Protein AF-A0A6M9PTT8-F1 (afdb_monomer_lite)

InterPro domains:
  IPR007263 DCC1-like thiol-disulfide oxidoreductase family [PF04134] (1-108)
  IPR044691 Thioredoxin DCC1 [PTHR34290] (1-108)

pLDDT: mean 92.11, std 5.52, range [56.5, 97.12]

Sequence (123 aa):
MFYDGLCPLCQAEITFLSGRNEAGLLQFVDIHSDRYSPDGLGISCQQALDSMYAQYDDGELINGVDVFVAAYQRSRLPTLAWLFSRPLLQPILKVAYRFFAKYRHTISSIFGPAALWLVNKKG

Structure (mmCIF, N/CA/C/O backbone):
data_AF-A0A6M9PTT8-F1
#
_entry.id   AF-A0A6M9PTT8-F1
#
loop_
_atom_site.group_PDB
_atom_site.id
_atom_site.type_symbol
_atom_site.label_atom_id
_atom_site.label_alt_id
_atom_site.label_comp_id
_atom_site.label_asym_id
_atom_site.label_entity_id
_atom_site.label_seq_id
_atom_site.pdbx_PDB_ins_code
_atom_site.Cartn_x
_atom_site.Cartn_y
_atom_site.Cartn_z
_atom_site.occupancy
_atom_site.B_iso_or_equiv
_atom_site.auth_seq_id
_atom_site.auth_comp_id
_atom_site.auth_asym_id
_atom_site.auth_atom_id
_atom_site.pdbx_PDB_model_num
ATOM 1 N N . MET A 1 1 ? -5.858 -0.735 -5.746 1.00 95.00 1 MET A N 1
ATOM 2 C CA . MET A 1 1 ? -4.626 -0.612 -4.933 1.00 95.00 1 MET A CA 1
ATOM 3 C C . MET A 1 1 ? -3.800 -1.871 -5.136 1.00 95.00 1 MET A C 1
ATOM 5 O O . MET A 1 1 ? -4.332 -2.962 -4.952 1.00 95.00 1 MET A O 1
ATOM 9 N N . PHE A 1 2 ? -2.551 -1.723 -5.573 1.00 95.38 2 PHE A N 1
ATOM 10 C CA . PHE A 1 2 ? -1.662 -2.829 -5.936 1.00 95.38 2 PHE A CA 1
ATOM 11 C C . PHE A 1 2 ? -0.677 -3.083 -4.803 1.00 95.38 2 PHE A C 1
ATOM 13 O O . PHE A 1 2 ? 0.028 -2.157 -4.407 1.00 95.38 2 PHE A O 1
ATOM 20 N N . TYR A 1 3 ? -0.640 -4.303 -4.274 1.00 95.00 3 TYR A N 1
ATOM 21 C CA . TYR A 1 3 ? 0.178 -4.640 -3.109 1.00 95.00 3 TYR A CA 1
ATOM 22 C C . TYR A 1 3 ? 1.046 -5.872 -3.350 1.00 95.00 3 TYR A C 1
ATOM 24 O O . TYR A 1 3 ? 0.751 -6.708 -4.198 1.00 95.00 3 TYR A O 1
ATOM 32 N N . ASP A 1 4 ? 2.120 -5.983 -2.572 1.00 94.88 4 ASP A N 1
ATOM 33 C CA . ASP A 1 4 ? 3.013 -7.137 -2.583 1.00 94.88 4 ASP A CA 1
ATOM 34 C C . ASP A 1 4 ? 2.506 -8.217 -1.615 1.00 94.88 4 ASP A C 1
ATOM 36 O O . ASP A 1 4 ? 2.650 -8.090 -0.394 1.00 94.88 4 ASP A O 1
ATOM 40 N N . GLY A 1 5 ? 1.922 -9.291 -2.153 1.00 93.06 5 GLY A N 1
ATOM 41 C CA . GLY A 1 5 ? 1.487 -10.453 -1.382 1.00 93.06 5 GLY A CA 1
ATOM 42 C C . GLY A 1 5 ? 2.611 -11.191 -0.651 1.00 93.06 5 GLY A C 1
ATOM 43 O O . GLY A 1 5 ? 2.344 -11.862 0.342 1.00 93.06 5 GLY A O 1
ATOM 44 N N . LEU A 1 6 ? 3.881 -11.019 -1.030 1.00 93.12 6 LEU A N 1
ATOM 45 C CA . LEU A 1 6 ? 5.027 -11.636 -0.344 1.00 93.12 6 LEU A CA 1
ATOM 46 C C . LEU A 1 6 ? 5.551 -10.797 0.834 1.00 93.12 6 LEU A C 1
ATOM 48 O O . LEU A 1 6 ? 6.532 -11.157 1.488 1.00 93.12 6 LEU A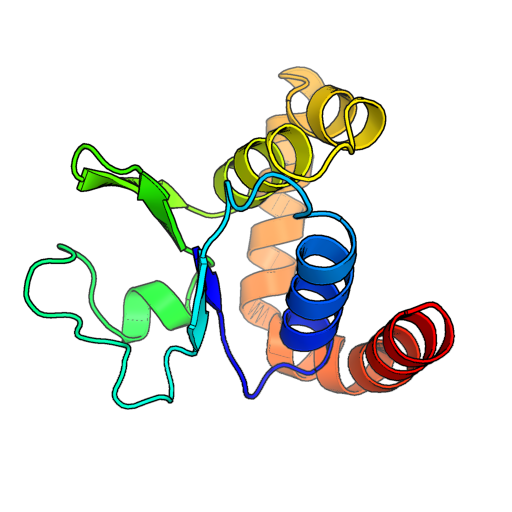 O 1
ATOM 52 N N . CYS A 1 7 ? 4.893 -9.679 1.139 1.00 93.69 7 CYS A N 1
ATOM 53 C CA . CYS A 1 7 ? 5.209 -8.795 2.251 1.00 93.69 7 CYS A CA 1
ATOM 54 C C . CYS A 1 7 ? 4.130 -8.925 3.352 1.00 93.69 7 CYS A C 1
ATOM 56 O O . CYS A 1 7 ? 3.071 -8.310 3.237 1.00 93.69 7 CYS A O 1
ATOM 58 N N . PRO A 1 8 ? 4.380 -9.661 4.459 1.00 93.19 8 PRO A N 1
ATOM 59 C CA . PRO A 1 8 ? 3.414 -9.811 5.558 1.00 93.19 8 PRO A CA 1
ATOM 60 C C . PRO A 1 8 ? 2.855 -8.501 6.135 1.00 93.19 8 PRO A C 1
ATOM 62 O O . PRO A 1 8 ? 1.673 -8.428 6.449 1.00 93.19 8 PRO A O 1
ATOM 65 N N . LEU A 1 9 ? 3.665 -7.443 6.243 1.00 92.94 9 LEU A N 1
ATOM 66 C CA . LEU A 1 9 ? 3.192 -6.127 6.679 1.00 92.94 9 LEU A CA 1
ATOM 67 C C . LEU A 1 9 ? 2.252 -5.484 5.650 1.00 92.94 9 LEU A C 1
ATOM 69 O O . LEU A 1 9 ? 1.261 -4.866 6.023 1.00 92.94 9 LEU A O 1
ATOM 73 N N . CYS A 1 10 ? 2.530 -5.670 4.360 1.00 94.56 10 CYS A N 1
ATOM 74 C CA . CYS A 1 10 ? 1.668 -5.209 3.280 1.00 94.56 10 CYS A CA 1
ATOM 75 C C . CYS A 1 10 ? 0.333 -5.973 3.306 1.00 94.56 10 CYS A C 1
ATOM 77 O O . CYS A 1 10 ? -0.724 -5.357 3.236 1.00 94.56 10 CYS A O 1
ATOM 79 N N . GLN A 1 11 ? 0.363 -7.295 3.513 1.00 95.25 11 GLN A N 1
ATOM 80 C CA . GLN A 1 11 ? -0.846 -8.100 3.724 1.00 95.25 11 GLN A CA 1
ATOM 81 C C . GLN A 1 11 ? -1.637 -7.650 4.962 1.00 95.25 11 GLN A C 1
ATOM 83 O O . GLN A 1 11 ? -2.868 -7.597 4.920 1.00 95.25 11 GLN A O 1
ATOM 88 N N . ALA A 1 12 ? -0.951 -7.307 6.058 1.00 94.50 12 ALA A N 1
ATOM 89 C CA . ALA A 1 12 ? -1.591 -6.817 7.275 1.00 94.50 12 ALA A CA 1
ATOM 90 C C . ALA A 1 12 ? -2.333 -5.496 7.025 1.00 94.50 12 ALA A C 1
ATOM 92 O O . ALA A 1 12 ? -3.475 -5.346 7.455 1.00 94.50 12 ALA A O 1
ATOM 93 N N . GLU A 1 13 ? -1.715 -4.577 6.279 1.00 95.50 13 GLU A N 1
ATOM 94 C CA . GLU A 1 13 ? -2.334 -3.320 5.854 1.00 95.50 13 GLU A CA 1
ATOM 95 C C . GLU A 1 13 ? -3.584 -3.573 5.001 1.00 95.50 13 GLU A C 1
ATOM 97 O O . GLU A 1 13 ? -4.654 -3.046 5.300 1.00 95.50 13 GLU A O 1
ATOM 102 N N . ILE A 1 14 ? -3.493 -4.443 3.986 1.00 95.94 14 ILE A N 1
ATOM 103 C CA . ILE A 1 14 ? -4.649 -4.782 3.141 1.00 95.94 14 ILE A CA 1
ATOM 104 C C . ILE A 1 14 ? -5.776 -5.404 3.961 1.00 95.94 14 ILE A C 1
ATOM 106 O O . ILE A 1 14 ? -6.935 -5.036 3.791 1.00 95.94 14 ILE A O 1
ATOM 110 N N . THR A 1 15 ? -5.453 -6.308 4.884 1.00 95.31 15 THR A N 1
ATOM 111 C CA . THR A 1 15 ? -6.443 -6.940 5.765 1.00 95.31 15 THR A CA 1
ATOM 112 C C . THR A 1 15 ? -7.124 -5.901 6.660 1.00 95.31 15 THR A C 1
ATOM 114 O O . THR A 1 15 ? -8.349 -5.879 6.782 1.00 95.31 15 THR A O 1
ATOM 117 N N . PHE A 1 16 ? -6.340 -4.992 7.244 1.00 95.69 16 PHE A N 1
ATOM 118 C CA . PHE A 1 16 ? -6.830 -3.913 8.099 1.00 95.69 16 PHE A CA 1
ATOM 119 C C . PHE A 1 16 ? -7.772 -2.947 7.366 1.00 95.69 16 PHE A C 1
ATOM 121 O O . PHE A 1 16 ? -8.802 -2.556 7.931 1.00 95.69 16 PHE A O 1
ATOM 128 N N . LEU A 1 17 ? -7.424 -2.576 6.129 1.00 96.19 17 LEU A N 1
ATOM 129 C CA . LEU A 1 17 ? -8.232 -1.715 5.264 1.00 96.19 17 LEU A CA 1
ATOM 130 C C . LEU A 1 17 ? -9.484 -2.442 4.762 1.00 96.19 17 LEU A C 1
ATOM 132 O O . LEU A 1 17 ? -10.575 -1.881 4.814 1.00 96.19 17 LEU A O 1
ATOM 136 N N . SER A 1 18 ? -9.348 -3.701 4.338 1.00 94.88 18 SER A N 1
ATOM 137 C CA . SER A 1 18 ? -10.457 -4.535 3.862 1.00 94.88 18 SER A CA 1
ATOM 138 C C . SER A 1 18 ? -11.551 -4.675 4.923 1.00 94.88 18 SER A C 1
ATOM 140 O O . SER A 1 18 ? -12.720 -4.423 4.636 1.00 94.88 18 SER A O 1
ATOM 142 N N . GLY A 1 19 ? -11.174 -4.918 6.185 1.00 94.19 19 GLY A N 1
ATOM 143 C CA . GLY A 1 19 ? -12.115 -4.966 7.311 1.00 94.19 19 GLY A CA 1
ATOM 144 C C . GLY A 1 19 ? -12.841 -3.645 7.615 1.00 94.19 19 GLY A C 1
ATOM 145 O O . GLY A 1 19 ? -13.735 -3.623 8.454 1.00 94.19 19 GLY A O 1
ATOM 146 N N . ARG A 1 20 ? -12.472 -2.533 6.963 1.00 94.62 20 ARG A N 1
ATOM 147 C CA . ARG A 1 20 ? -13.118 -1.211 7.088 1.00 94.62 20 ARG A CA 1
ATOM 148 C C . ARG A 1 20 ? -13.701 -0.695 5.772 1.00 94.62 20 ARG A C 1
ATOM 150 O O . ARG A 1 20 ? -14.204 0.428 5.717 1.00 94.62 20 ARG A O 1
ATOM 157 N N . ASN A 1 21 ? -13.658 -1.505 4.721 1.00 95.25 21 ASN A N 1
ATOM 158 C CA . ASN A 1 21 ? -14.113 -1.166 3.379 1.00 95.25 21 ASN A CA 1
ATOM 159 C C . ASN A 1 21 ? -15.589 -1.553 3.160 1.00 95.25 21 ASN A C 1
ATOM 161 O O . ASN A 1 21 ? -15.950 -2.089 2.118 1.00 95.25 21 ASN A O 1
ATOM 165 N N . GLU A 1 22 ? -16.466 -1.292 4.136 1.00 90.94 22 GLU A N 1
ATOM 166 C CA . GLU A 1 22 ? -17.895 -1.655 4.050 1.00 90.94 22 GLU A CA 1
ATOM 167 C C . GLU A 1 22 ? -18.603 -1.022 2.843 1.00 90.94 22 GLU A C 1
ATOM 169 O O . GLU A 1 22 ? -19.538 -1.593 2.294 1.00 90.94 22 GLU A O 1
ATOM 174 N N . ALA A 1 23 ? -18.152 0.164 2.425 1.00 93.38 23 ALA A N 1
ATOM 175 C CA . ALA A 1 23 ? -18.702 0.872 1.273 1.00 93.38 23 ALA A CA 1
ATOM 176 C C . ALA A 1 23 ? -18.182 0.338 -0.078 1.00 93.38 23 ALA A C 1
ATOM 178 O O . ALA A 1 23 ? -18.611 0.828 -1.117 1.00 93.38 23 ALA A O 1
ATOM 179 N N . GLY A 1 24 ? -17.246 -0.622 -0.078 1.00 94.75 24 GLY A N 1
ATOM 180 C CA . GLY A 1 24 ? -16.684 -1.209 -1.299 1.00 94.75 24 GLY A CA 1
ATOM 181 C C . GLY A 1 24 ? -15.887 -0.227 -2.163 1.00 94.75 24 GLY A C 1
ATOM 182 O O . GLY A 1 24 ? -15.755 -0.439 -3.363 1.00 94.75 24 GLY A O 1
ATOM 183 N N . LEU A 1 25 ? -15.358 0.848 -1.570 1.00 95.69 25 LEU A N 1
ATOM 184 C CA . LEU A 1 25 ? -14.659 1.931 -2.278 1.00 95.69 25 LEU A CA 1
ATOM 185 C C . LEU A 1 25 ? -13.193 1.609 -2.597 1.00 95.69 25 LEU A C 1
ATOM 187 O O . LEU A 1 25 ? -12.517 2.395 -3.259 1.00 95.69 25 LEU A O 1
ATOM 191 N N . LEU A 1 26 ? -12.678 0.491 -2.087 1.00 96.69 26 LEU A N 1
ATOM 192 C CA . LEU A 1 26 ? -11.333 0.006 -2.369 1.00 96.69 26 LEU A CA 1
ATOM 193 C C . LEU A 1 26 ? -11.359 -1.384 -2.984 1.00 96.69 26 LEU A C 1
ATOM 195 O O . LEU A 1 26 ? -12.090 -2.270 -2.542 1.00 96.69 26 LEU A O 1
ATOM 199 N N . GLN A 1 27 ? -10.471 -1.577 -3.953 1.00 95.81 27 GL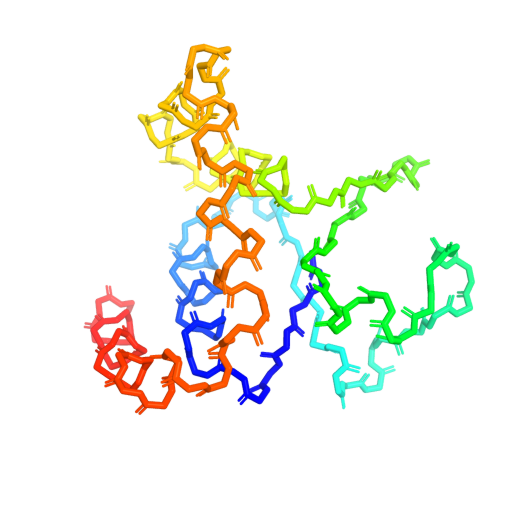N A N 1
ATOM 200 C CA . GLN A 1 27 ? -10.125 -2.880 -4.502 1.00 95.81 27 GLN A CA 1
ATOM 201 C C . GLN A 1 27 ? -8.635 -3.143 -4.294 1.00 95.81 27 GLN A C 1
ATOM 203 O O . GLN A 1 27 ? -7.797 -2.249 -4.470 1.00 95.81 27 GLN A O 1
ATOM 208 N N . PHE A 1 28 ? -8.307 -4.382 -3.937 1.00 96.19 28 PHE A N 1
ATOM 209 C CA . PHE A 1 28 ? -6.949 -4.813 -3.629 1.00 96.19 28 PHE A CA 1
ATOM 210 C C . PHE A 1 28 ? -6.519 -5.897 -4.612 1.00 96.19 28 PHE A C 1
ATOM 212 O O . PHE A 1 28 ? -7.187 -6.922 -4.750 1.00 96.19 28 PHE A O 1
ATOM 219 N N . VAL A 1 29 ? -5.400 -5.665 -5.290 1.00 95.06 29 VAL A N 1
ATOM 220 C CA . VAL A 1 29 ? -4.841 -6.574 -6.292 1.00 95.06 29 VAL A CA 1
ATOM 221 C C . VAL A 1 29 ? -3.418 -6.918 -5.880 1.00 95.06 29 VAL A C 1
ATOM 223 O O . VAL A 1 29 ? -2.584 -6.027 -5.725 1.00 95.06 29 VAL A O 1
ATOM 226 N N . ASP A 1 30 ? -3.162 -8.208 -5.677 1.00 95.25 30 ASP A N 1
ATOM 227 C CA . ASP A 1 30 ? -1.815 -8.712 -5.424 1.00 95.25 30 ASP A CA 1
ATOM 228 C C . ASP A 1 30 ? -1.030 -8.698 -6.734 1.00 95.25 30 ASP A C 1
ATOM 230 O O . ASP A 1 30 ? -1.490 -9.260 -7.732 1.00 95.25 30 ASP A O 1
ATOM 234 N N . ILE A 1 31 ? 0.147 -8.078 -6.714 1.00 94.31 31 ILE A N 1
ATOM 235 C CA . ILE A 1 31 ? 1.064 -7.980 -7.855 1.00 94.31 31 ILE A CA 1
ATOM 236 C C . ILE A 1 31 ? 1.526 -9.370 -8.324 1.00 94.31 31 ILE A C 1
ATOM 238 O O . ILE A 1 31 ? 1.839 -9.542 -9.498 1.00 94.31 31 ILE A O 1
ATOM 242 N N . HIS A 1 32 ? 1.526 -10.373 -7.439 1.00 91.94 32 HIS A N 1
ATOM 243 C CA . HIS A 1 32 ? 1.896 -11.755 -7.780 1.00 91.94 32 HIS A CA 1
ATOM 244 C C . HIS A 1 32 ? 0.723 -12.608 -8.279 1.00 91.94 32 HIS A C 1
ATOM 246 O O . HIS A 1 32 ? 0.909 -13.790 -8.557 1.00 91.94 32 HIS A O 1
ATOM 252 N N . SER A 1 33 ? -0.488 -12.049 -8.359 1.00 92.50 33 SER A N 1
ATOM 253 C CA . SER A 1 33 ? -1.675 -12.777 -8.823 1.00 92.50 33 SER A CA 1
ATOM 254 C C . SER A 1 33 ? -1.955 -12.547 -10.304 1.00 92.50 33 SER A C 1
ATOM 256 O O . SER A 1 33 ? -1.683 -11.471 -10.826 1.00 92.50 33 SER A O 1
ATOM 258 N N . ASP A 1 34 ? -2.648 -13.492 -10.944 1.00 88.75 34 ASP A N 1
ATOM 259 C CA . ASP A 1 34 ? -3.099 -13.372 -12.343 1.00 88.75 34 ASP A CA 1
ATOM 260 C C . ASP A 1 34 ? -4.067 -12.195 -12.583 1.00 88.75 34 ASP A C 1
ATOM 262 O O . ASP A 1 34 ? -4.381 -11.852 -13.720 1.00 88.75 34 ASP A O 1
ATOM 266 N N . ARG A 1 35 ? -4.563 -11.560 -11.510 1.00 87.62 35 ARG A N 1
ATOM 267 C CA . ARG A 1 35 ? -5.388 -10.345 -11.589 1.00 87.62 35 ARG A CA 1
ATOM 268 C C . ARG A 1 35 ? -4.563 -9.084 -11.831 1.00 87.62 35 ARG A C 1
ATOM 270 O O . ARG A 1 35 ? -5.138 -8.056 -12.179 1.00 87.62 35 ARG A O 1
ATOM 277 N N . TYR A 1 36 ? -3.252 -9.129 -11.603 1.00 87.88 36 TYR A N 1
ATOM 278 C CA . TYR A 1 36 ? -2.370 -8.018 -11.912 1.00 87.88 36 TYR A CA 1
ATOM 279 C C . TYR A 1 36 ? -1.917 -8.116 -13.367 1.00 87.88 36 TYR A C 1
ATOM 281 O O . TYR A 1 36 ? -1.101 -8.961 -13.725 1.00 87.88 36 TYR A O 1
ATOM 289 N N . SER A 1 37 ? -2.441 -7.224 -14.205 1.00 86.31 37 SER A N 1
ATOM 290 C CA . SER A 1 37 ? -1.953 -7.032 -15.567 1.00 86.31 37 SER A CA 1
ATOM 291 C C . SER A 1 37 ? -1.266 -5.669 -15.652 1.00 86.31 37 SER A C 1
ATOM 293 O O . SER A 1 37 ? -1.930 -4.656 -15.433 1.00 86.31 37 SER A O 1
ATOM 295 N N . PRO A 1 38 ? 0.049 -5.604 -15.929 1.00 82.50 38 PRO A N 1
ATOM 296 C CA . PRO A 1 38 ? 0.728 -4.328 -16.149 1.00 82.50 38 PRO A CA 1
ATOM 297 C C . PRO A 1 38 ? 0.254 -3.646 -17.445 1.00 82.50 38 PRO A C 1
ATOM 299 O O . PRO A 1 38 ? 0.369 -2.424 -17.585 1.00 82.50 38 PRO A O 1
ATOM 302 N N . ASP A 1 39 ? -0.309 -4.420 -18.376 1.00 80.12 39 ASP A N 1
ATOM 303 C CA . ASP A 1 39 ? -0.825 -3.929 -19.647 1.00 80.12 39 ASP A CA 1
ATOM 304 C C . ASP A 1 39 ? -2.051 -3.039 -19.399 1.00 80.12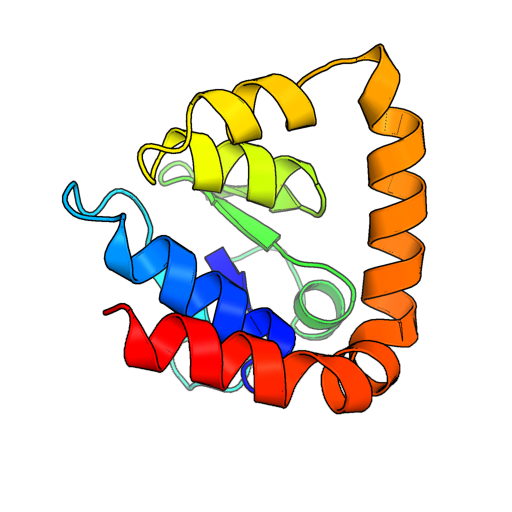 39 ASP A C 1
ATOM 306 O O . ASP A 1 39 ? -3.069 -3.467 -18.862 1.00 80.12 39 ASP A O 1
ATOM 310 N N . GLY A 1 40 ? -1.943 -1.762 -19.769 1.00 76.50 40 GLY A N 1
ATOM 311 C CA . GLY A 1 40 ? -3.003 -0.766 -19.571 1.00 76.50 40 GLY A CA 1
ATOM 312 C C . GLY A 1 40 ? -2.948 0.003 -18.246 1.00 76.50 40 GLY A C 1
ATOM 313 O O . GLY A 1 40 ? -3.631 1.017 -18.129 1.00 76.50 40 GLY A O 1
ATOM 314 N N . LEU A 1 41 ? -2.102 -0.391 -17.283 1.00 82.62 41 LEU A N 1
ATOM 315 C CA . LEU A 1 41 ? -1.903 0.383 -16.048 1.00 82.62 41 LEU A CA 1
ATOM 316 C C . LEU A 1 41 ? -0.958 1.572 -16.241 1.00 82.62 41 LEU A C 1
ATOM 318 O O . LEU A 1 41 ? -1.065 2.554 -15.520 1.00 82.62 41 LEU A O 1
ATOM 322 N N . GLY A 1 42 ? -0.023 1.499 -17.192 1.00 83.69 42 GLY A N 1
ATOM 323 C CA . GLY A 1 42 ? 0.991 2.543 -17.392 1.00 83.69 42 GLY A CA 1
ATOM 324 C C . GLY A 1 42 ? 2.156 2.491 -16.392 1.00 83.69 42 GLY A C 1
ATOM 325 O O . GLY A 1 42 ? 2.976 3.407 -16.366 1.00 83.69 42 GLY A O 1
ATOM 326 N N . ILE A 1 43 ? 2.257 1.416 -15.599 1.00 87.38 43 ILE A N 1
ATOM 327 C CA . ILE A 1 43 ? 3.396 1.106 -14.722 1.00 87.38 43 ILE A CA 1
ATOM 328 C C . ILE A 1 43 ? 3.841 -0.344 -14.907 1.00 87.38 43 ILE A C 1
ATOM 330 O O . ILE A 1 43 ? 3.026 -1.236 -15.134 1.00 87.38 43 ILE A O 1
ATOM 334 N N . SER A 1 44 ? 5.142 -0.591 -14.785 1.00 87.88 44 SER A N 1
ATOM 335 C CA . SER A 1 44 ? 5.703 -1.940 -14.821 1.00 87.88 44 SER A CA 1
ATOM 336 C C . SER A 1 44 ? 5.520 -2.667 -13.486 1.00 87.88 44 SER A C 1
ATOM 338 O O . SER A 1 44 ? 5.398 -2.046 -12.427 1.00 87.88 44 SER A O 1
ATOM 340 N N . CYS A 1 45 ? 5.600 -4.000 -13.523 1.00 86.81 45 CYS A N 1
ATOM 341 C CA . CYS A 1 45 ? 5.623 -4.824 -12.312 1.00 86.81 45 CYS A CA 1
ATOM 342 C C . CYS A 1 45 ? 6.747 -4.391 -11.352 1.00 86.81 45 CYS A C 1
ATOM 344 O O . CYS A 1 45 ? 6.520 -4.253 -10.154 1.00 86.81 45 CYS A O 1
ATOM 346 N N . GLN A 1 46 ? 7.936 -4.066 -11.878 1.00 88.81 46 GLN A N 1
ATOM 347 C CA . GLN A 1 46 ? 9.042 -3.574 -11.054 1.00 88.81 46 GLN A CA 1
ATOM 348 C C . GLN A 1 46 ? 8.688 -2.259 -10.351 1.00 88.81 46 GLN A C 1
ATOM 350 O O . GLN A 1 46 ? 8.953 -2.123 -9.164 1.00 88.81 46 GLN A O 1
ATOM 355 N N . GLN A 1 47 ? 8.027 -1.317 -11.032 1.00 90.50 47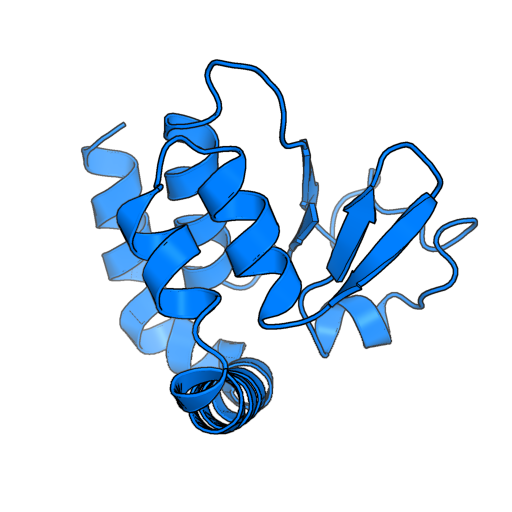 GLN A N 1
ATOM 356 C CA . GLN A 1 47 ? 7.581 -0.074 -10.394 1.00 90.50 47 GLN A CA 1
ATOM 357 C C . GLN A 1 47 ? 6.566 -0.344 -9.275 1.00 90.50 47 GLN A C 1
ATOM 359 O O . GLN A 1 47 ? 6.679 0.250 -8.204 1.00 90.50 47 GLN A O 1
ATOM 364 N N . ALA A 1 48 ? 5.618 -1.261 -9.494 1.00 89.44 48 ALA A N 1
ATOM 365 C CA . ALA A 1 48 ? 4.649 -1.674 -8.477 1.00 89.44 48 ALA A CA 1
ATOM 366 C C . ALA A 1 48 ? 5.301 -2.411 -7.288 1.00 89.44 48 ALA A C 1
ATOM 368 O O . ALA A 1 48 ? 4.807 -2.355 -6.162 1.00 89.44 48 ALA A O 1
ATOM 369 N N . LEU A 1 49 ? 6.435 -3.080 -7.510 1.00 90.19 49 LEU A N 1
ATOM 370 C CA . LEU A 1 49 ? 7.247 -3.668 -6.445 1.00 90.19 49 LEU A CA 1
ATOM 371 C C . LEU A 1 49 ? 8.120 -2.617 -5.735 1.00 90.19 49 LEU A C 1
ATOM 373 O O . LEU A 1 49 ? 8.325 -2.716 -4.530 1.00 90.19 49 LEU A O 1
ATOM 377 N N . ASP A 1 50 ? 8.593 -1.582 -6.421 1.00 90.12 50 ASP A N 1
ATOM 378 C CA . ASP A 1 50 ? 9.440 -0.543 -5.819 1.00 90.12 50 ASP A CA 1
ATOM 379 C C . ASP A 1 50 ? 8.643 0.440 -4.949 1.00 90.12 50 ASP A C 1
ATOM 381 O O . ASP A 1 50 ? 9.177 1.050 -4.019 1.00 90.12 50 ASP A O 1
ATOM 385 N N . SER A 1 51 ? 7.353 0.606 -5.238 1.00 92.50 51 SER A N 1
ATOM 386 C CA . SER A 1 51 ? 6.441 1.444 -4.470 1.00 92.50 51 SER A CA 1
ATOM 387 C C . SER A 1 51 ? 5.009 0.928 -4.576 1.00 92.50 51 SER A C 1
ATOM 389 O O . SER A 1 51 ? 4.583 0.471 -5.622 1.00 92.50 51 SER A O 1
ATOM 391 N N . MET A 1 52 ? 4.224 1.096 -3.517 1.00 93.81 52 MET A N 1
ATOM 392 C CA . MET A 1 52 ? 2.771 1.017 -3.543 1.00 93.81 52 MET A CA 1
ATOM 393 C C . MET A 1 52 ? 2.204 1.975 -4.600 1.00 93.81 52 MET A C 1
ATOM 395 O O . MET A 1 52 ? 2.543 3.166 -4.604 1.00 93.81 52 MET A O 1
ATOM 399 N N . TYR A 1 53 ? 1.315 1.453 -5.442 1.00 96.25 53 TYR A N 1
ATOM 400 C CA . TYR A 1 53 ? 0.509 2.213 -6.396 1.00 96.25 53 TYR A CA 1
ATOM 401 C C . TYR A 1 53 ? -0.980 1.943 -6.169 1.00 96.25 53 TYR A C 1
ATOM 403 O O . TYR A 1 53 ? -1.394 0.869 -5.724 1.00 96.25 53 TYR A O 1
ATOM 411 N N . ALA A 1 54 ? -1.809 2.914 -6.520 1.00 96.12 54 ALA A N 1
ATOM 412 C CA . ALA A 1 54 ? -3.240 2.730 -6.689 1.00 96.12 54 ALA A CA 1
ATOM 413 C C . ALA A 1 54 ? -3.704 3.495 -7.922 1.00 96.12 54 ALA A C 1
ATOM 415 O O . ALA A 1 54 ? -3.055 4.446 -8.346 1.00 96.12 54 ALA A O 1
ATOM 416 N N . GLN A 1 55 ? -4.827 3.057 -8.474 1.00 95.44 55 GLN A N 1
ATOM 417 C CA . GLN A 1 55 ? -5.483 3.699 -9.597 1.00 95.44 55 GLN A CA 1
ATOM 418 C C . GLN A 1 55 ? -6.891 4.102 -9.164 1.00 95.44 55 GLN A C 1
ATOM 420 O O . GLN A 1 55 ? -7.544 3.332 -8.449 1.00 95.44 55 GLN A O 1
ATOM 425 N N . TYR A 1 56 ? -7.318 5.299 -9.548 1.00 95.56 56 TYR A N 1
ATOM 426 C CA . TYR A 1 56 ? -8.711 5.724 -9.473 1.00 95.56 56 TYR A CA 1
ATOM 427 C C . TYR A 1 56 ? -9.514 5.184 -10.665 1.00 95.56 56 TYR A C 1
ATOM 429 O O . TYR A 1 56 ? -8.948 4.708 -11.647 1.00 95.56 56 TYR A O 1
ATOM 437 N N . ASP A 1 57 ? -10.843 5.257 -10.584 1.00 92.50 57 ASP A N 1
ATOM 438 C CA . ASP A 1 57 ? -11.743 4.716 -11.615 1.00 92.50 57 ASP A CA 1
ATOM 439 C C . ASP A 1 57 ? -11.620 5.439 -12.970 1.00 92.50 57 ASP A C 1
ATOM 441 O O . ASP A 1 57 ? -11.963 4.879 -14.008 1.00 92.50 57 ASP A O 1
ATOM 445 N N . ASP A 1 58 ? -11.112 6.674 -12.972 1.00 92.69 58 ASP A N 1
ATOM 446 C CA . ASP A 1 58 ? -10.807 7.457 -14.176 1.00 92.69 58 ASP A CA 1
ATOM 447 C C . ASP A 1 58 ? -9.441 7.114 -14.802 1.00 92.69 58 ASP A C 1
ATOM 449 O O . ASP A 1 58 ? -9.074 7.662 -15.842 1.00 92.69 58 ASP A O 1
ATOM 453 N N . GLY A 1 59 ? -8.696 6.191 -14.188 1.00 91.56 59 GLY A N 1
ATOM 454 C CA . GLY A 1 59 ? -7.383 5.749 -14.631 1.00 91.56 59 GLY A CA 1
ATOM 455 C C . GLY A 1 59 ? -6.210 6.519 -14.023 1.00 91.56 59 GLY A C 1
ATOM 456 O O . GLY A 1 59 ? -5.067 6.118 -14.263 1.00 91.56 59 GLY A O 1
ATOM 457 N N . GLU A 1 60 ? -6.443 7.569 -13.224 1.00 94.25 60 GLU A N 1
ATOM 458 C CA . GLU A 1 60 ? -5.368 8.325 -12.577 1.00 94.25 60 GLU A CA 1
ATOM 459 C C . GLU A 1 60 ? -4.592 7.432 -11.597 1.00 94.25 60 GLU A C 1
ATOM 461 O O . GLU A 1 60 ? -5.154 6.808 -10.694 1.00 94.25 60 GLU A O 1
ATOM 466 N N . LEU A 1 61 ? -3.269 7.387 -11.772 1.00 95.12 61 LEU A N 1
ATOM 467 C CA . LEU A 1 61 ? -2.363 6.659 -10.896 1.00 95.12 61 LEU A CA 1
ATOM 468 C C . LEU A 1 61 ? -1.797 7.555 -9.798 1.00 95.12 61 LEU A C 1
ATOM 470 O O . LEU A 1 61 ? -1.197 8.596 -10.059 1.00 95.12 61 LEU A O 1
ATOM 474 N N . ILE A 1 62 ? -1.860 7.053 -8.571 1.00 96.44 62 ILE A N 1
ATOM 475 C CA . ILE A 1 62 ? -1.202 7.628 -7.398 1.00 96.44 62 ILE A CA 1
ATOM 476 C C . ILE A 1 62 ? -0.204 6.628 -6.812 1.00 96.44 62 ILE A C 1
ATOM 478 O O . ILE A 1 62 ? -0.338 5.413 -6.987 1.00 96.44 62 ILE A O 1
ATOM 482 N N . ASN A 1 63 ? 0.808 7.123 -6.097 1.00 95.75 63 ASN A N 1
ATOM 483 C CA . ASN A 1 63 ? 1.851 6.276 -5.524 1.00 95.75 63 ASN A CA 1
ATOM 484 C C . ASN A 1 63 ? 2.286 6.704 -4.120 1.00 95.75 63 ASN A C 1
ATOM 486 O O . ASN A 1 63 ? 2.039 7.817 -3.655 1.00 95.75 63 ASN A O 1
ATOM 490 N N . GLY A 1 64 ? 2.942 5.772 -3.435 1.00 94.94 64 GLY A N 1
ATOM 491 C CA . GLY A 1 64 ? 3.578 6.004 -2.151 1.00 94.94 64 GLY A CA 1
ATOM 492 C C . GLY A 1 64 ? 2.609 6.477 -1.076 1.00 94.94 64 GLY A C 1
ATOM 493 O O . GLY A 1 64 ? 1.571 5.861 -0.855 1.00 94.94 64 GLY A O 1
ATOM 494 N N . VAL A 1 65 ? 2.964 7.562 -0.383 1.00 95.69 65 VAL A N 1
ATOM 495 C CA . VAL A 1 65 ? 2.184 8.103 0.746 1.00 95.69 65 VAL A CA 1
ATOM 496 C C . VAL A 1 65 ? 0.758 8.479 0.329 1.00 95.69 65 VAL A C 1
ATOM 498 O O . VAL A 1 65 ? -0.172 8.285 1.111 1.00 95.69 65 VAL A O 1
ATOM 501 N N . ASP A 1 66 ? 0.572 8.953 -0.904 1.00 96.12 66 ASP A N 1
ATOM 502 C CA . ASP A 1 66 ? -0.729 9.418 -1.392 1.00 96.12 66 ASP A CA 1
ATOM 503 C C . ASP A 1 66 ? -1.733 8.260 -1.513 1.00 96.12 66 ASP A C 1
ATOM 505 O O . ASP A 1 66 ? -2.921 8.440 -1.242 1.00 96.12 66 ASP A O 1
ATOM 509 N N . VAL A 1 67 ? -1.246 7.041 -1.786 1.00 97.00 67 VAL A N 1
ATOM 510 C CA . VAL A 1 67 ? -2.066 5.818 -1.769 1.00 97.00 67 VAL A CA 1
ATOM 511 C C . VAL A 1 67 ? -2.670 5.584 -0.387 1.00 97.00 67 VAL A C 1
ATOM 513 O O . VAL A 1 67 ? -3.862 5.302 -0.281 1.00 97.00 67 VAL A O 1
ATOM 516 N N . PHE A 1 68 ? -1.880 5.740 0.679 1.00 96.38 68 PHE A N 1
ATOM 517 C CA . PHE A 1 68 ? -2.362 5.543 2.049 1.00 96.38 68 PHE A CA 1
ATOM 518 C C . PHE A 1 68 ? -3.380 6.611 2.445 1.00 96.38 68 PHE A C 1
ATOM 520 O O . PHE A 1 68 ? -4.414 6.284 3.022 1.00 96.38 68 PHE A O 1
ATOM 527 N N . VAL A 1 69 ? -3.146 7.879 2.085 1.00 96.19 69 VAL A N 1
ATOM 528 C CA . VAL A 1 69 ? -4.125 8.956 2.317 1.00 96.19 69 VAL A CA 1
ATOM 529 C C . VAL A 1 69 ? -5.454 8.621 1.637 1.00 96.19 69 VAL A C 1
ATOM 531 O O . VAL A 1 69 ? -6.498 8.633 2.294 1.00 96.19 69 VAL A O 1
ATOM 534 N N . ALA A 1 70 ? -5.417 8.263 0.350 1.00 96.50 70 ALA A N 1
ATOM 535 C CA . ALA A 1 70 ? -6.605 7.917 -0.423 1.00 96.50 70 ALA A CA 1
ATOM 536 C C . ALA A 1 70 ? -7.332 6.680 0.132 1.00 96.50 70 ALA A C 1
ATOM 538 O O . ALA A 1 70 ? -8.568 6.661 0.174 1.00 96.50 70 ALA A O 1
ATOM 539 N N . ALA A 1 71 ? -6.585 5.670 0.590 1.00 97.12 71 ALA A N 1
ATOM 540 C CA . ALA A 1 71 ? -7.128 4.458 1.193 1.00 97.12 71 ALA A CA 1
ATOM 541 C C . ALA A 1 71 ? -7.792 4.727 2.552 1.00 97.12 71 ALA A C 1
ATOM 543 O O . ALA A 1 71 ? -8.910 4.269 2.793 1.00 97.12 71 ALA A O 1
ATOM 544 N N . TYR A 1 72 ? -7.164 5.520 3.426 1.00 96.75 72 TYR A N 1
ATOM 545 C CA . TYR A 1 72 ? -7.723 5.871 4.735 1.00 96.75 72 TYR A CA 1
ATOM 546 C C . TYR A 1 72 ? -9.006 6.696 4.622 1.00 96.75 72 TYR A C 1
ATOM 548 O O . TYR A 1 72 ? -9.953 6.462 5.378 1.00 96.75 72 TYR A O 1
ATOM 556 N N . GLN A 1 73 ? -9.078 7.607 3.645 1.00 94.94 73 GLN A N 1
ATOM 557 C CA . GLN A 1 73 ? -10.304 8.354 3.340 1.00 94.94 73 GLN A CA 1
ATOM 558 C C . GLN A 1 73 ? -11.462 7.423 2.952 1.00 94.94 73 GLN A C 1
ATOM 560 O O . GLN A 1 73 ? -12.602 7.669 3.338 1.00 94.94 73 GLN A O 1
ATOM 565 N N . ARG A 1 74 ? -11.165 6.332 2.237 1.00 95.44 74 ARG A N 1
ATOM 566 C CA . ARG A 1 74 ? -12.148 5.355 1.738 1.00 95.44 74 ARG A CA 1
ATOM 567 C C . ARG A 1 74 ? -12.429 4.197 2.704 1.00 95.44 74 ARG A C 1
ATOM 569 O O . ARG A 1 74 ? -13.391 3.468 2.503 1.00 95.44 74 ARG A O 1
ATOM 576 N N . SER A 1 75 ? -11.652 4.079 3.784 1.00 94.81 75 SER A N 1
ATOM 577 C CA . SER A 1 75 ? -11.755 3.010 4.797 1.00 94.81 75 SER A CA 1
ATOM 578 C C . SER A 1 75 ? -12.182 3.523 6.175 1.00 94.81 75 SER A C 1
ATOM 580 O O . SER A 1 75 ? -11.779 2.969 7.194 1.00 94.81 75 SER A O 1
ATOM 582 N N . ARG A 1 76 ? -12.941 4.626 6.245 1.00 91.38 76 ARG A N 1
ATOM 583 C CA . ARG A 1 76 ? -13.441 5.216 7.508 1.00 91.38 76 ARG A CA 1
ATOM 584 C C . ARG A 1 76 ? -12.348 5.487 8.556 1.00 91.38 76 ARG A C 1
ATOM 586 O O . ARG A 1 76 ? -12.566 5.325 9.757 1.00 91.38 76 ARG A O 1
ATOM 593 N N . LEU A 1 77 ? -11.178 5.948 8.118 1.00 93.00 77 LEU A N 1
ATOM 594 C CA . LEU A 1 77 ? -10.065 6.329 8.993 1.00 93.00 77 LEU A CA 1
ATOM 595 C C . LEU A 1 77 ? -9.775 7.836 8.870 1.00 93.00 77 LEU A C 1
ATOM 597 O O . LEU A 1 77 ? -8.672 8.221 8.473 1.00 93.00 77 LEU A O 1
ATOM 601 N N . PRO A 1 78 ? -10.741 8.719 9.202 1.00 91.75 78 PRO A N 1
ATOM 602 C CA . PRO A 1 78 ? -10.621 10.155 8.948 1.00 91.75 78 PRO A CA 1
ATOM 603 C C . PRO A 1 78 ? -9.455 10.796 9.710 1.00 91.75 78 PRO A C 1
ATOM 605 O O . PRO A 1 78 ? -8.827 11.721 9.206 1.00 91.75 78 PRO A O 1
ATOM 608 N N . THR A 1 79 ? -9.120 10.284 10.897 1.00 94.06 79 THR A N 1
ATOM 609 C CA . THR A 1 79 ? -7.990 10.770 11.700 1.00 94.06 79 THR A CA 1
ATOM 610 C C . THR A 1 79 ? -6.643 10.454 11.051 1.00 94.06 79 THR A C 1
ATOM 612 O O . THR A 1 79 ? -5.785 11.332 10.981 1.00 94.06 79 THR A O 1
ATOM 615 N N . LEU A 1 80 ? -6.461 9.235 10.528 1.00 94.62 80 LEU A N 1
ATOM 616 C CA . LEU A 1 80 ? -5.241 8.848 9.812 1.00 94.62 80 LEU A CA 1
ATOM 617 C C . LEU A 1 80 ? -5.135 9.561 8.468 1.00 94.62 80 LEU A C 1
ATOM 619 O O . LEU A 1 80 ? -4.071 10.087 8.150 1.00 94.62 80 LEU A O 1
ATOM 623 N N . ALA A 1 81 ? -6.238 9.641 7.720 1.00 94.56 81 ALA A N 1
ATOM 624 C CA . ALA A 1 81 ? -6.306 10.407 6.482 1.00 94.56 81 ALA A CA 1
ATOM 625 C C . ALA A 1 81 ? -5.875 11.862 6.707 1.00 94.56 81 ALA A C 1
ATOM 627 O O . ALA A 1 81 ? -4.997 12.360 6.006 1.00 94.56 81 ALA A O 1
ATOM 628 N N . TRP A 1 82 ? -6.441 12.515 7.727 1.00 94.50 82 TRP A N 1
ATOM 629 C CA . TRP A 1 82 ? -6.113 13.892 8.085 1.00 94.50 82 TRP A CA 1
ATOM 630 C C . TRP A 1 82 ? -4.656 14.059 8.522 1.00 94.50 82 TRP A C 1
ATOM 632 O O . TRP A 1 82 ? -4.013 15.034 8.140 1.00 94.50 82 TRP A O 1
ATOM 642 N N . LEU A 1 83 ? -4.119 13.122 9.311 1.00 94.94 83 LEU A N 1
ATOM 643 C CA . LEU A 1 83 ? -2.733 13.170 9.772 1.00 94.94 83 LEU A CA 1
ATOM 644 C C . LEU A 1 83 ? -1.758 13.026 8.596 1.00 94.94 83 LEU A C 1
ATOM 646 O O . LEU A 1 83 ? -0.827 13.817 8.462 1.00 94.94 83 LEU A O 1
ATOM 650 N N . PHE A 1 84 ? -1.986 12.052 7.716 1.00 94.06 84 PHE A N 1
ATOM 651 C CA . PHE A 1 84 ? -1.097 11.785 6.587 1.00 94.06 84 PHE A CA 1
ATOM 652 C C . PHE A 1 84 ? -1.214 12.853 5.488 1.00 94.06 84 PHE A C 1
ATOM 654 O O . PHE A 1 84 ? -0.248 13.101 4.769 1.00 94.06 84 PHE A O 1
ATOM 661 N N . SER A 1 85 ? -2.342 13.564 5.391 1.00 93.62 85 SER A N 1
ATOM 662 C CA . SER A 1 85 ? -2.523 14.653 4.426 1.00 93.62 85 SER A CA 1
ATOM 663 C C . SER A 1 85 ? -1.885 15.986 4.850 1.00 93.62 85 SER A C 1
ATOM 665 O O . SER A 1 85 ? -1.968 16.961 4.104 1.00 93.62 85 SER A O 1
ATOM 667 N N . ARG A 1 86 ? -1.264 16.091 6.039 1.00 96.06 86 ARG A N 1
ATOM 668 C CA . ARG A 1 86 ? -0.681 17.359 6.525 1.00 96.06 86 ARG A CA 1
ATOM 669 C C . ARG A 1 86 ? 0.549 17.755 5.690 1.00 96.06 86 ARG A C 1
ATOM 671 O O . ARG A 1 86 ? 1.543 17.027 5.729 1.00 96.06 86 ARG A O 1
ATOM 678 N N . PRO A 1 87 ? 0.581 18.949 5.062 1.00 92.44 87 PRO A N 1
ATOM 679 C CA . PRO A 1 87 ? 1.724 19.390 4.252 1.00 92.44 87 PRO A CA 1
ATOM 680 C C . PRO A 1 87 ? 3.057 19.400 5.011 1.00 92.44 87 PRO A C 1
ATOM 682 O O . PRO A 1 87 ? 4.096 19.076 4.450 1.00 92.44 87 PRO A O 1
ATOM 685 N N . LEU A 1 88 ? 3.021 19.710 6.311 1.00 94.62 88 LEU A N 1
ATOM 686 C CA . LEU A 1 88 ? 4.206 19.714 7.175 1.00 94.62 88 LEU A CA 1
ATOM 687 C C . LEU A 1 88 ? 4.761 18.307 7.447 1.00 94.62 88 LEU A C 1
ATOM 689 O O . LEU A 1 88 ? 5.952 18.159 7.699 1.00 94.62 88 LEU A O 1
ATOM 693 N N . LEU A 1 89 ? 3.915 17.273 7.398 1.00 93.62 89 LEU A N 1
ATOM 694 C CA . LEU A 1 89 ? 4.323 15.885 7.633 1.00 93.62 89 LEU A CA 1
ATOM 695 C C . LEU A 1 89 ? 4.740 15.179 6.342 1.00 93.62 89 LEU A C 1
ATOM 697 O O . LEU A 1 89 ? 5.511 14.225 6.393 1.00 93.62 89 LEU A O 1
ATOM 701 N N . GLN A 1 90 ? 4.291 15.666 5.185 1.00 92.06 90 GLN A N 1
ATOM 702 C CA . GLN A 1 90 ? 4.557 15.067 3.877 1.00 92.06 90 GLN A CA 1
ATOM 703 C C . GLN A 1 90 ? 6.045 14.786 3.591 1.00 92.06 90 GLN A C 1
ATOM 705 O O . GLN A 1 90 ? 6.351 13.665 3.182 1.00 92.06 90 GLN A O 1
ATOM 710 N N . PRO A 1 91 ? 7.004 15.700 3.847 1.00 93.75 91 PRO A N 1
ATOM 711 C CA . PRO A 1 91 ? 8.423 15.404 3.638 1.00 93.75 91 PRO A CA 1
ATOM 712 C C . PRO A 1 91 ? 8.913 14.229 4.492 1.00 93.75 91 PRO A C 1
ATOM 714 O O . PRO A 1 91 ? 9.603 13.340 3.993 1.00 93.75 91 PRO A O 1
ATOM 717 N N . ILE A 1 92 ? 8.510 14.200 5.766 1.00 96.19 92 ILE A N 1
ATOM 718 C CA . ILE A 1 92 ? 8.892 13.156 6.722 1.00 96.19 92 ILE A CA 1
ATOM 719 C C . ILE A 1 92 ? 8.278 11.820 6.301 1.00 96.19 92 ILE A C 1
ATOM 721 O O . ILE A 1 92 ? 8.989 10.822 6.204 1.00 96.19 92 ILE A O 1
ATOM 725 N N . LEU A 1 93 ? 6.983 11.809 5.978 1.00 94.94 93 LEU A N 1
ATOM 726 C CA . LEU A 1 93 ? 6.266 10.617 5.529 1.00 94.94 93 LEU A CA 1
ATOM 727 C C . LEU A 1 93 ? 6.867 10.056 4.240 1.00 94.94 93 LEU A C 1
ATOM 729 O O . LEU A 1 93 ? 7.082 8.853 4.151 1.00 94.94 93 LEU A O 1
ATOM 733 N N . LYS A 1 94 ? 7.219 10.905 3.268 1.00 94.56 94 LYS A N 1
ATOM 734 C CA . LYS A 1 94 ? 7.858 10.470 2.015 1.00 94.56 94 LYS A CA 1
ATOM 735 C C . LYS A 1 94 ? 9.255 9.894 2.242 1.00 94.56 94 LYS A C 1
ATOM 737 O O . LYS A 1 94 ? 9.646 8.947 1.563 1.00 94.56 94 LYS A O 1
ATOM 742 N N . VAL A 1 95 ? 10.036 10.437 3.179 1.00 95.62 95 VAL A N 1
ATOM 743 C CA . VAL A 1 95 ? 11.340 9.861 3.556 1.00 95.62 95 VAL A CA 1
ATOM 744 C C . VAL A 1 95 ? 11.156 8.516 4.260 1.00 95.62 95 VAL A C 1
ATOM 746 O O . VAL A 1 95 ? 11.766 7.533 3.842 1.00 95.62 95 VAL A O 1
ATOM 749 N N . ALA A 1 96 ? 10.286 8.457 5.269 1.00 94.69 96 ALA A N 1
ATOM 750 C CA . ALA A 1 96 ? 9.993 7.237 6.017 1.00 94.69 96 ALA A CA 1
ATOM 751 C C . ALA A 1 96 ? 9.454 6.132 5.101 1.00 94.69 96 ALA A C 1
ATOM 753 O O . ALA A 1 96 ? 9.913 4.995 5.162 1.00 94.69 96 ALA A O 1
ATOM 754 N N . TYR A 1 97 ? 8.544 6.481 4.192 1.00 95.12 97 TYR A N 1
ATOM 755 C CA . TYR A 1 97 ? 7.986 5.561 3.215 1.00 95.12 97 TYR A CA 1
ATOM 756 C C . TYR A 1 97 ? 9.045 5.032 2.242 1.00 95.12 97 TYR A C 1
ATOM 758 O O . TYR A 1 97 ? 9.104 3.830 2.018 1.00 95.12 97 TYR A O 1
ATOM 766 N N . ARG A 1 98 ? 9.927 5.885 1.700 1.00 94.44 98 ARG A N 1
ATOM 767 C CA . ARG A 1 98 ? 11.022 5.422 0.826 1.00 94.44 98 ARG A CA 1
ATOM 768 C C . ARG A 1 98 ? 11.971 4.470 1.550 1.00 94.44 98 ARG A C 1
ATOM 770 O O . ARG A 1 98 ? 12.410 3.484 0.964 1.00 94.44 98 ARG A O 1
ATOM 777 N N . PHE A 1 99 ? 12.279 4.754 2.816 1.00 94.94 99 PHE A N 1
ATOM 778 C CA . PHE A 1 99 ? 13.064 3.848 3.652 1.00 94.94 99 PHE A CA 1
ATOM 779 C C . PHE A 1 99 ? 12.337 2.513 3.842 1.00 94.94 99 PHE A C 1
ATOM 781 O O . PHE A 1 99 ? 12.929 1.460 3.616 1.00 94.94 99 PHE A O 1
ATOM 788 N N . PHE A 1 100 ? 11.048 2.557 4.189 1.00 93.94 100 PHE A N 1
ATOM 789 C CA . PHE A 1 100 ? 10.223 1.364 4.314 1.00 93.94 100 PHE A CA 1
ATOM 790 C C . PHE A 1 100 ? 10.204 0.552 3.018 1.00 93.94 100 PHE A C 1
ATOM 792 O O . PHE A 1 100 ? 10.551 -0.618 3.059 1.00 93.94 100 PHE A O 1
ATOM 799 N N . ALA A 1 101 ? 9.871 1.161 1.878 1.00 92.62 101 ALA A N 1
ATOM 800 C CA . ALA A 1 101 ? 9.781 0.485 0.588 1.00 92.62 101 ALA A CA 1
ATOM 801 C C . ALA A 1 101 ? 11.102 -0.211 0.220 1.00 92.62 101 ALA A C 1
ATOM 803 O O . ALA A 1 101 ? 11.102 -1.391 -0.127 1.00 92.62 101 ALA A O 1
ATOM 804 N N . LYS A 1 102 ? 12.238 0.474 0.418 1.00 93.19 102 LYS A N 1
ATOM 805 C CA . LYS A 1 102 ? 13.575 -0.084 0.174 1.00 93.19 102 LYS A CA 1
ATOM 806 C C . LYS A 1 102 ? 13.892 -1.297 1.055 1.00 93.19 102 LYS A C 1
ATOM 808 O O . LYS A 1 102 ? 14.516 -2.244 0.587 1.00 93.19 1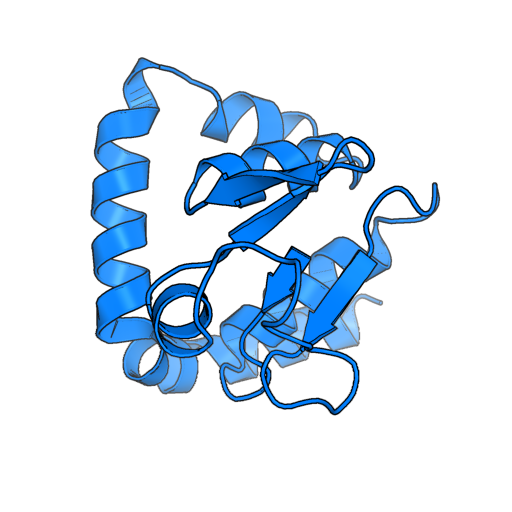02 LYS A O 1
ATOM 813 N N . TYR A 1 103 ? 13.494 -1.270 2.325 1.00 93.19 103 TYR A N 1
ATOM 814 C CA . TYR A 1 103 ? 13.792 -2.328 3.297 1.00 93.19 103 TYR A CA 1
ATOM 815 C C . TYR A 1 103 ? 12.570 -3.189 3.636 1.00 93.19 103 TYR A C 1
ATOM 817 O O . TYR A 1 103 ? 12.560 -3.866 4.667 1.00 93.19 103 TYR A O 1
ATOM 825 N N . ARG A 1 104 ? 11.537 -3.183 2.781 1.00 91.62 104 ARG A N 1
ATOM 826 C CA . ARG A 1 104 ? 10.210 -3.712 3.121 1.00 91.62 104 ARG A CA 1
ATOM 827 C C . ARG A 1 104 ? 10.262 -5.173 3.525 1.00 91.62 104 ARG A C 1
ATOM 829 O O . ARG A 1 104 ? 9.634 -5.525 4.507 1.00 91.62 104 ARG A O 1
ATOM 836 N N . HIS A 1 105 ? 11.055 -6.006 2.850 1.00 91.31 105 HIS A N 1
ATOM 837 C CA . HIS A 1 105 ? 11.145 -7.429 3.178 1.00 91.31 105 HIS A CA 1
ATOM 838 C C . HIS A 1 105 ? 11.829 -7.665 4.532 1.00 91.31 105 HIS A C 1
ATOM 840 O O . HIS A 1 105 ? 11.352 -8.489 5.303 1.00 91.31 105 HIS A O 1
ATOM 846 N N . THR A 1 106 ? 12.869 -6.897 4.872 1.00 91.81 106 THR A N 1
ATOM 847 C CA . THR A 1 106 ? 13.548 -6.978 6.178 1.00 91.81 106 THR A CA 1
ATOM 848 C C . THR A 1 106 ? 12.674 -6.448 7.313 1.00 91.81 106 THR A C 1
ATOM 850 O O . THR A 1 106 ? 12.586 -7.057 8.371 1.00 91.81 106 THR A O 1
ATOM 853 N N . ILE A 1 107 ? 12.001 -5.314 7.110 1.00 91.56 107 ILE A N 1
ATOM 854 C CA . ILE A 1 107 ? 11.095 -4.742 8.116 1.00 91.56 107 ILE A CA 1
ATOM 855 C C . ILE A 1 107 ? 9.885 -5.664 8.302 1.00 91.56 107 ILE A C 1
ATOM 857 O O . ILE A 1 107 ? 9.477 -5.965 9.423 1.00 91.56 107 ILE A O 1
ATOM 861 N N . SER A 1 108 ? 9.323 -6.138 7.193 1.00 90.88 108 SER A N 1
ATOM 862 C CA . SER A 1 108 ? 8.151 -7.001 7.171 1.00 90.88 108 SER A CA 1
ATOM 863 C C . SER A 1 108 ? 8.437 -8.383 7.748 1.00 90.88 108 SER A C 1
ATOM 865 O O . SER A 1 108 ? 7.576 -8.914 8.435 1.00 90.88 108 SER A O 1
ATOM 867 N N . SER A 1 109 ? 9.626 -8.962 7.566 1.00 89.31 109 SER A N 1
ATOM 868 C CA . SER A 1 109 ? 9.953 -10.250 8.193 1.00 89.31 109 SER A CA 1
ATOM 869 C C . SER A 1 109 ? 10.008 -10.166 9.722 1.00 89.31 109 SER A C 1
ATOM 871 O O . SER A 1 109 ? 9.664 -11.134 10.394 1.00 89.31 109 SER A O 1
ATOM 873 N N . ILE A 1 110 ? 10.376 -9.003 10.272 1.00 90.06 110 ILE A N 1
ATOM 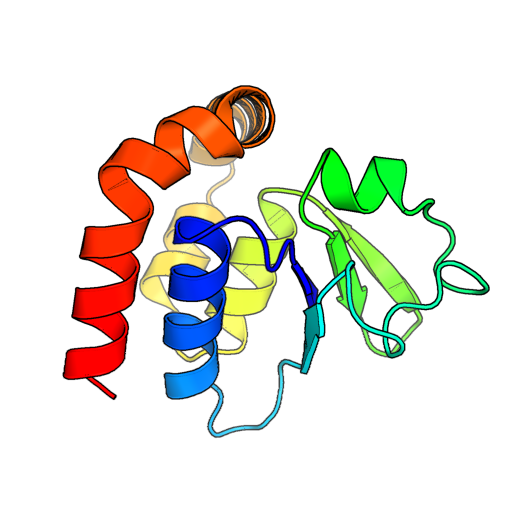874 C CA . ILE A 1 110 ? 10.465 -8.771 11.719 1.00 90.06 110 ILE A CA 1
ATOM 875 C C . ILE A 1 110 ? 9.093 -8.428 12.317 1.00 90.06 110 ILE A C 1
ATOM 877 O O . ILE A 1 110 ? 8.672 -9.038 13.296 1.00 90.06 110 ILE A O 1
ATOM 881 N N . PHE A 1 111 ? 8.387 -7.448 11.746 1.00 89.69 111 PHE A N 1
ATOM 882 C CA . PHE A 1 111 ? 7.160 -6.895 12.341 1.00 89.69 111 PHE A CA 1
ATOM 883 C C . PHE A 1 111 ? 5.870 -7.399 11.687 1.00 89.69 111 PHE A C 1
ATOM 885 O O . PHE A 1 111 ? 4.804 -7.389 12.305 1.00 89.69 111 PHE A O 1
ATOM 892 N N . GLY A 1 112 ? 5.954 -7.845 10.437 1.00 86.00 112 GLY A N 1
ATOM 893 C CA . GLY A 1 112 ? 4.808 -8.213 9.617 1.00 86.00 112 GLY A CA 1
ATOM 894 C C . GLY A 1 112 ? 4.009 -9.406 10.149 1.00 86.00 112 GLY A C 1
ATOM 895 O O . GLY A 1 112 ? 2.792 -9.269 10.221 1.00 86.00 112 GLY A O 1
ATOM 896 N N . PRO A 1 113 ? 4.612 -10.531 10.594 1.00 87.44 113 PRO A N 1
ATOM 897 C CA . PRO A 1 113 ? 3.851 -11.652 11.151 1.00 87.44 113 PRO A CA 1
ATOM 898 C C . PRO A 1 113 ? 3.000 -11.268 12.366 1.00 87.44 113 PRO A C 1
ATOM 900 O O . PRO A 1 113 ? 1.837 -11.656 12.457 1.00 87.44 113 PRO A O 1
ATOM 903 N N . ALA A 1 114 ? 3.552 -10.462 13.278 1.00 89.81 114 ALA A N 1
ATOM 904 C CA . ALA A 1 114 ? 2.829 -9.994 14.457 1.00 89.81 114 ALA A CA 1
ATOM 905 C C . ALA A 1 114 ? 1.692 -9.033 14.077 1.00 89.81 114 ALA A C 1
ATOM 907 O O . ALA A 1 114 ? 0.575 -9.173 14.575 1.00 89.81 114 ALA A O 1
ATOM 908 N N . ALA A 1 115 ? 1.952 -8.089 13.166 1.00 89.50 115 ALA A N 1
ATOM 909 C CA . ALA A 1 115 ? 0.933 -7.177 12.654 1.00 89.50 115 ALA A CA 1
ATOM 910 C C . ALA A 1 115 ? -0.201 -7.935 11.942 1.00 89.50 115 ALA A C 1
ATOM 912 O O . ALA A 1 115 ? -1.370 -7.698 12.239 1.00 89.50 115 ALA A O 1
ATOM 913 N N . LEU A 1 116 ? 0.142 -8.887 11.069 1.00 88.19 116 LEU A N 1
ATOM 914 C CA . LEU A 1 116 ? -0.807 -9.718 10.330 1.00 88.19 116 LEU A CA 1
ATOM 915 C C . LEU A 1 116 ? -1.666 -10.567 11.274 1.00 88.19 116 LEU A C 1
ATOM 917 O O . LEU A 1 116 ? -2.886 -10.620 11.136 1.00 88.19 116 LEU A O 1
ATOM 921 N N . TRP A 1 117 ? -1.054 -11.181 12.287 1.00 89.50 117 TRP A N 1
ATOM 922 C CA . TRP A 1 117 ? -1.791 -11.912 13.315 1.00 89.50 117 TRP A CA 1
ATOM 923 C C . TRP A 1 117 ? -2.760 -11.006 14.091 1.00 89.50 117 TRP A C 1
ATOM 925 O O . TRP A 1 117 ? -3.912 -11.380 14.312 1.00 89.50 117 TRP A O 1
ATOM 935 N N . LEU A 1 118 ? -2.327 -9.798 14.474 1.00 91.00 118 LEU A N 1
ATOM 936 C CA . LEU A 1 118 ? -3.166 -8.845 15.208 1.00 91.00 118 LEU A CA 1
ATOM 937 C C . LEU A 1 118 ? -4.394 -8.399 14.411 1.00 91.00 118 LEU A C 1
ATOM 939 O O . LEU A 1 118 ? -5.468 -8.260 14.999 1.00 91.00 118 LEU A O 1
ATOM 943 N N . VAL A 1 119 ? -4.247 -8.151 13.107 1.00 88.81 119 VAL A N 1
ATOM 944 C CA . VAL A 1 119 ? -5.375 -7.730 12.261 1.00 88.81 119 VAL A CA 1
ATOM 945 C C . VAL A 1 119 ? -6.327 -8.892 11.989 1.00 88.81 119 VAL A C 1
ATOM 947 O O . VAL A 1 119 ? -7.532 -8.700 12.099 1.00 88.81 119 VAL A O 1
ATOM 950 N N . ASN A 1 120 ? -5.805 -10.104 11.775 1.00 87.25 120 ASN A N 1
ATOM 951 C CA . ASN A 1 120 ? -6.617 -11.309 11.585 1.00 87.25 120 ASN A CA 1
ATOM 952 C C . ASN A 1 120 ? -7.402 -11.710 12.841 1.00 87.25 120 ASN A C 1
ATOM 954 O O . ASN A 1 120 ? -8.467 -12.296 12.729 1.00 87.25 120 ASN A O 1
ATOM 958 N N . LYS A 1 121 ? -6.900 -11.404 14.044 1.00 84.25 121 LYS A N 1
ATOM 959 C CA . LYS A 1 121 ? -7.618 -11.676 15.301 1.00 84.25 121 LYS A CA 1
ATOM 960 C C . LYS A 1 121 ? -8.757 -10.682 15.574 1.00 84.25 121 LYS A C 1
ATOM 962 O O . LYS A 1 121 ? -9.614 -10.955 16.410 1.00 84.25 121 LYS A O 1
ATOM 967 N N . LYS A 1 122 ? -8.707 -9.493 14.966 1.00 64.50 122 LYS A N 1
ATOM 968 C CA . LYS A 1 122 ? -9.666 -8.400 15.197 1.00 64.50 122 LYS A CA 1
ATOM 969 C C . LYS A 1 122 ? -10.770 -8.307 14.138 1.00 64.50 122 LYS A C 1
ATOM 971 O O . LYS A 1 122 ? -11.704 -7.542 14.371 1.00 64.50 122 LYS A O 1
ATOM 976 N N . GLY A 1 123 ? -10.616 -8.984 13.000 1.00 56.50 123 GLY A N 1
ATOM 977 C CA . GLY A 1 123 ? -11.662 -9.157 11.985 1.00 56.50 123 GLY A CA 1
ATOM 978 C C . GLY A 1 123 ? -12.536 -10.354 12.311 1.00 56.50 123 GLY A C 1
ATOM 979 O O . GLY A 1 123 ? -13.741 -10.271 12.004 1.00 56.50 123 GLY A O 1
#

Foldseek 3Di:
DEFAPLQLQRLLVVLLLVVQQPVVQDDYHYLPDPVDDPVLLVDDSVRCLLWPWDADPVSDIDTWLVVVLVSCVNRVNVVSNVVSPDPVCVVVRRVVRNVCSVCRNVVRVVCSVVSNVVSVVVD

Radius of gyration: 14.01 Å; chains: 1; bounding box: 32×33×35 Å

Secondary structure (DSSP, 8-state):
-EE-TT-HHHHHHHHHHHTT-TT-----EETTSTT---TTTSS-HHHHHHS-EEE-TTS-EEETHHHHHHHHHHTT-HHHHHHHT-TTTHHHHHHHHHHHHHTHHHHHHHHHHHHHHHHHHH-

Organism: NCBI:txid1743162